Protein AF-A0A2V2GLS5-F1 (afdb_monomer_lite)

Foldseek 3Di:
DDPPDEAELLDAPDDPLAHPLVVRLVVVVVCVVVPDDHYHFDCCRSNRRSVVSCCCSQQNDPQQQPLVVLLVLVVCCVVPVDPPSQVCQCPPRPVPGPQLVVDPVPCSNQVSDPVNDPSNVVSVVSCVPHVDDD

Structure (mmCIF, N/CA/C/O backbone):
data_AF-A0A2V2GLS5-F1
#
_entry.id   AF-A0A2V2GLS5-F1
#
loop_
_atom_site.group_PDB
_atom_site.id
_atom_site.type_symbol
_atom_site.label_atom_id
_atom_site.label_alt_id
_atom_site.label_comp_id
_atom_site.label_asym_id
_atom_site.label_entity_id
_atom_site.label_seq_id
_atom_site.pdbx_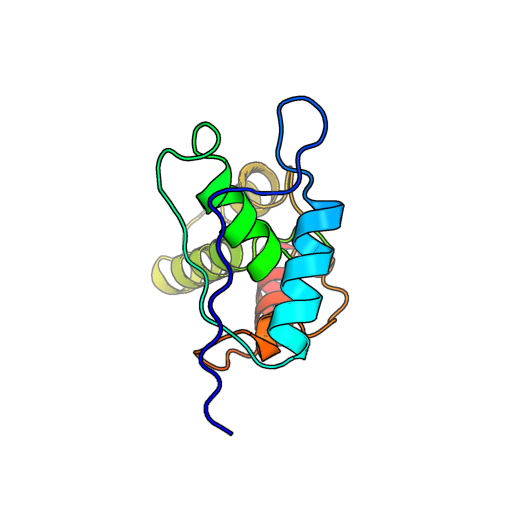PDB_ins_code
_atom_site.Cartn_x
_atom_site.Cartn_y
_atom_site.Cartn_z
_atom_site.occupancy
_atom_site.B_iso_or_equiv
_atom_site.auth_seq_id
_atom_site.auth_comp_id
_atom_site.auth_asym_id
_atom_site.auth_atom_id
_atom_site.pdbx_PDB_model_num
ATOM 1 N N . MET A 1 1 ? 17.177 -18.175 -17.291 1.00 54.88 1 MET A N 1
ATOM 2 C CA . MET A 1 1 ? 16.932 -17.026 -18.190 1.00 54.88 1 MET A CA 1
ATOM 3 C C . MET A 1 1 ? 17.249 -15.749 -17.421 1.00 54.88 1 MET A C 1
ATOM 5 O O . MET A 1 1 ? 16.767 -15.625 -16.301 1.00 54.88 1 MET A O 1
ATOM 9 N N . LYS A 1 2 ? 18.102 -14.854 -17.939 1.00 58.75 2 LYS A N 1
ATOM 10 C CA . LYS A 1 2 ? 18.341 -13.545 -17.302 1.00 58.75 2 LYS A CA 1
ATOM 11 C C . LYS A 1 2 ? 17.080 -12.685 -17.476 1.00 58.75 2 LYS A C 1
ATOM 13 O O . LYS A 1 2 ? 16.585 -12.576 -18.594 1.00 58.75 2 LYS A O 1
ATOM 18 N N . ARG A 1 3 ? 16.539 -12.132 -16.386 1.00 67.69 3 ARG A N 1
ATOM 19 C CA . ARG A 1 3 ? 15.364 -11.246 -16.412 1.00 67.69 3 ARG A CA 1
ATOM 20 C C . ARG A 1 3 ? 15.860 -9.808 -16.571 1.00 67.69 3 ARG A C 1
ATOM 22 O O . ARG A 1 3 ? 16.192 -9.169 -15.585 1.00 67.69 3 ARG A O 1
ATOM 29 N N . ASN A 1 4 ? 15.968 -9.343 -17.814 1.00 74.62 4 ASN A N 1
ATOM 30 C CA . ASN A 1 4 ? 16.553 -8.035 -18.148 1.00 74.62 4 ASN A CA 1
ATOM 31 C C . ASN A 1 4 ? 15.497 -7.010 -18.596 1.00 74.62 4 ASN A C 1
ATOM 33 O O . ASN A 1 4 ? 15.790 -6.157 -19.429 1.00 74.62 4 ASN A O 1
ATOM 37 N N . PHE A 1 5 ? 14.260 -7.120 -18.109 1.00 83.94 5 PHE A N 1
ATOM 38 C CA . PHE A 1 5 ? 13.209 -6.163 -18.446 1.00 83.94 5 PHE A CA 1
ATOM 39 C C . PHE A 1 5 ? 13.043 -5.160 -17.307 1.00 83.94 5 PHE A C 1
ATOM 41 O O . PHE A 1 5 ? 13.071 -5.551 -16.143 1.00 83.94 5 PHE A O 1
ATOM 48 N N . GLY A 1 6 ? 12.917 -3.886 -17.669 1.00 87.75 6 GLY A N 1
ATOM 49 C CA . GLY A 1 6 ? 12.568 -2.791 -16.775 1.00 87.75 6 GLY A CA 1
ATOM 50 C C . GLY A 1 6 ? 11.205 -2.234 -17.158 1.00 87.75 6 GLY A C 1
ATOM 51 O O . GLY A 1 6 ? 10.870 -2.183 -18.341 1.00 87.75 6 GLY A O 1
ATOM 52 N N . PHE A 1 7 ? 10.424 -1.811 -16.172 1.00 90.00 7 PHE A N 1
ATOM 53 C CA . PHE A 1 7 ? 9.132 -1.182 -16.395 1.00 90.00 7 PHE A CA 1
ATOM 54 C C . PHE A 1 7 ? 9.306 0.338 -16.403 1.00 90.00 7 PHE A C 1
ATOM 56 O O . PHE A 1 7 ? 9.579 0.936 -15.366 1.00 90.00 7 PHE A O 1
ATOM 63 N N . GLY A 1 8 ? 9.164 0.965 -17.571 1.00 90.25 8 GLY A N 1
ATOM 64 C CA . GLY A 1 8 ? 9.288 2.417 -17.716 1.00 90.25 8 GLY A CA 1
ATOM 65 C C . GLY A 1 8 ? 8.026 3.159 -17.275 1.00 90.25 8 GLY A C 1
ATOM 66 O O . GLY A 1 8 ? 6.974 3.012 -17.893 1.00 90.25 8 GLY A O 1
ATOM 67 N N . CYS A 1 9 ? 8.141 4.015 -16.261 1.00 88.50 9 CYS A N 1
ATOM 68 C CA . CYS A 1 9 ? 7.039 4.789 -15.676 1.00 88.50 9 CYS A CA 1
ATOM 69 C C . CYS A 1 9 ? 6.995 6.247 -16.167 1.00 88.50 9 CYS A C 1
ATOM 71 O O . CYS A 1 9 ? 6.318 7.092 -15.583 1.00 88.50 9 CYS A O 1
ATOM 73 N N . MET A 1 10 ? 7.686 6.548 -17.271 1.00 83.50 10 MET A N 1
ATOM 74 C CA . MET A 1 10 ? 7.647 7.852 -17.942 1.00 83.50 10 MET A CA 1
ATOM 75 C C . MET A 1 10 ? 6.464 8.012 -18.909 1.00 83.50 10 MET A C 1
ATOM 77 O O . MET A 1 10 ? 6.382 9.019 -19.582 1.00 83.50 10 MET A O 1
ATOM 81 N N . ARG A 1 11 ? 5.573 7.034 -19.092 1.00 85.00 11 ARG A N 1
ATOM 82 C CA . ARG A 1 11 ? 4.355 7.179 -19.921 1.00 85.00 11 ARG A CA 1
ATOM 83 C C . ARG A 1 11 ? 3.262 6.288 -19.350 1.00 85.00 11 ARG A C 1
ATOM 85 O O . ARG A 1 11 ? 2.980 5.223 -19.891 1.00 85.00 11 ARG A O 1
ATOM 92 N N . LEU A 1 12 ? 2.731 6.691 -18.201 1.00 89.25 12 LEU A N 1
ATOM 93 C CA . LEU A 1 12 ? 1.663 5.949 -17.540 1.00 89.25 12 LEU A CA 1
ATOM 94 C C . LEU A 1 12 ? 0.358 6.040 -18.347 1.00 89.25 12 LEU A C 1
ATOM 96 O O . LEU A 1 12 ? 0.157 7.031 -19.053 1.00 89.25 12 LEU A O 1
ATOM 100 N N . PRO A 1 13 ? -0.529 5.035 -18.245 1.00 91.44 13 PRO A N 1
ATOM 101 C CA . PRO A 1 13 ? -1.922 5.172 -18.656 1.00 91.44 13 PRO A CA 1
ATOM 102 C C . PRO A 1 13 ? -2.539 6.438 -18.049 1.00 91.44 13 PRO A C 1
ATOM 104 O O . PRO A 1 13 ? -2.292 6.741 -16.883 1.00 91.44 13 PRO A O 1
ATOM 107 N N . ILE A 1 14 ? -3.318 7.181 -18.835 1.00 91.12 14 ILE A N 1
ATOM 108 C CA . ILE A 1 14 ? -3.918 8.459 -18.429 1.00 91.12 14 ILE A CA 1
ATOM 109 C C . ILE A 1 14 ? -5.437 8.361 -18.539 1.00 91.12 14 ILE A C 1
ATOM 111 O O . ILE A 1 14 ? -5.958 7.918 -19.566 1.00 91.12 14 ILE A O 1
ATOM 115 N N . LYS A 1 15 ? -6.144 8.869 -17.530 1.00 92.25 15 LYS A N 1
ATOM 116 C CA . LYS A 1 15 ? -7.590 9.086 -17.538 1.00 92.25 15 LYS A CA 1
ATOM 117 C C . LYS A 1 15 ? -7.865 10.573 -17.324 1.00 92.25 15 LYS A C 1
ATOM 119 O O . LYS A 1 15 ? -7.841 11.084 -16.209 1.00 92.25 15 LYS A O 1
ATOM 124 N N . GLY A 1 16 ? -8.107 11.294 -18.419 1.00 88.44 16 GLY A N 1
ATOM 125 C CA . GLY A 1 16 ? -8.233 12.753 -18.385 1.00 88.44 16 GLY A CA 1
ATOM 126 C C . GLY A 1 16 ? -6.875 13.430 -18.186 1.00 88.44 16 GLY A C 1
ATOM 127 O O . GLY A 1 16 ? -6.053 13.399 -19.096 1.00 88.44 16 GLY A O 1
ATOM 128 N N . ALA A 1 17 ? -6.661 14.047 -17.021 1.00 85.19 17 ALA A N 1
ATOM 129 C CA . ALA A 1 17 ? -5.411 14.729 -16.659 1.00 85.19 17 ALA A CA 1
ATOM 130 C C . ALA A 1 17 ? -4.566 13.958 -15.624 1.00 85.19 17 ALA A C 1
ATOM 132 O O . ALA A 1 17 ? -3.477 14.398 -15.259 1.00 85.19 17 ALA A O 1
ATOM 133 N N . GLU A 1 18 ? -5.057 12.815 -15.146 1.00 88.56 18 GLU A N 1
ATOM 134 C CA . GLU A 1 18 ? -4.428 12.041 -14.075 1.00 88.56 18 GLU A CA 1
ATOM 135 C C . GLU A 1 18 ? -4.028 10.646 -14.558 1.00 88.56 18 GLU A C 1
ATOM 137 O O . GLU A 1 18 ? -4.588 10.120 -15.526 1.00 88.56 18 GLU A O 1
ATOM 142 N N . ALA A 1 19 ? -3.055 10.037 -13.882 1.00 89.31 19 ALA A N 1
ATOM 143 C CA . ALA A 1 19 ? -2.703 8.641 -14.101 1.00 89.31 19 ALA A CA 1
ATOM 144 C C . ALA A 1 19 ? -3.923 7.732 -13.861 1.00 89.31 19 ALA A C 1
ATOM 146 O O . ALA A 1 19 ? -4.629 7.860 -12.862 1.00 89.31 19 ALA A O 1
ATOM 147 N N . ASP A 1 20 ? -4.161 6.786 -14.766 1.00 92.25 20 ASP A N 1
ATOM 148 C CA . ASP A 1 20 ? -5.170 5.747 -14.575 1.00 92.25 20 ASP A CA 1
ATOM 149 C C . ASP A 1 20 ? -4.606 4.663 -13.645 1.00 92.25 20 ASP A C 1
ATOM 151 O O . ASP A 1 20 ? -3.883 3.760 -14.074 1.00 92.25 20 ASP A O 1
ATOM 155 N N . TYR A 1 21 ? -4.902 4.790 -12.349 1.00 88.69 21 TYR A N 1
ATOM 156 C CA . TYR A 1 21 ? -4.420 3.875 -11.311 1.00 88.69 21 TYR A CA 1
ATOM 157 C C . TYR A 1 21 ? -4.944 2.449 -11.478 1.00 88.69 21 TYR A C 1
ATOM 159 O O . TYR A 1 21 ? -4.226 1.511 -11.132 1.00 88.69 21 TYR A O 1
ATOM 167 N N . ASP A 1 22 ? -6.154 2.264 -12.009 1.00 88.31 22 ASP A N 1
ATOM 168 C CA . ASP A 1 22 ? -6.742 0.932 -12.170 1.00 88.31 22 ASP A CA 1
ATOM 169 C C . ASP A 1 22 ? -5.966 0.150 -13.235 1.00 88.31 22 ASP A C 1
ATOM 171 O O . ASP A 1 22 ? -5.498 -0.970 -12.997 1.00 88.31 22 ASP A O 1
ATOM 175 N N . G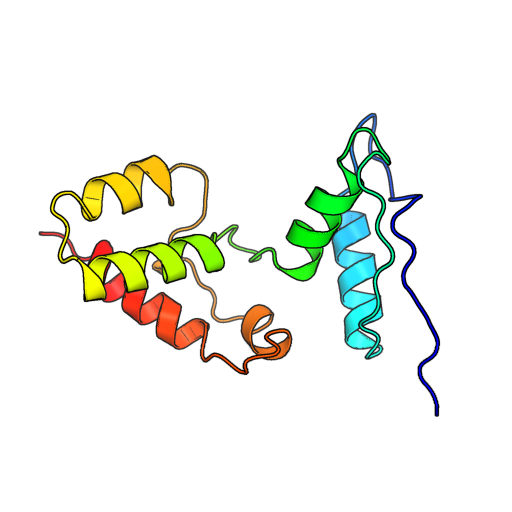LU A 1 23 ? -5.761 0.774 -14.398 1.00 91.81 23 GLU A N 1
ATOM 176 C CA . GLU A 1 23 ? -4.993 0.167 -15.481 1.00 91.81 23 GLU A CA 1
ATOM 177 C C . GLU A 1 23 ? -3.518 0.019 -15.100 1.00 91.81 23 GLU A C 1
ATOM 179 O O . GLU A 1 23 ? -2.918 -1.035 -15.326 1.00 91.81 23 GLU A O 1
ATOM 184 N N . PHE A 1 24 ? -2.927 1.034 -14.464 1.00 92.12 24 PHE A N 1
ATOM 185 C CA . PHE A 1 24 ? -1.529 0.960 -14.064 1.00 92.12 24 PHE A CA 1
ATOM 186 C C . PHE A 1 24 ? -1.285 -0.118 -12.996 1.00 92.12 24 PHE A C 1
ATOM 188 O O . PHE A 1 24 ? -0.329 -0.884 -13.123 1.00 92.12 24 PHE A O 1
ATOM 195 N N . THR A 1 25 ? -2.185 -0.279 -12.019 1.00 89.25 25 THR A N 1
ATOM 196 C CA . THR A 1 25 ? -2.124 -1.378 -11.035 1.00 89.25 25 THR A CA 1
ATOM 197 C C . THR A 1 25 ? -2.147 -2.735 -11.729 1.00 89.25 25 THR A C 1
ATOM 199 O O . THR A 1 25 ? -1.337 -3.605 -11.410 1.00 89.25 25 THR A O 1
ATOM 202 N N . ARG A 1 26 ? -3.023 -2.915 -12.725 1.00 89.62 26 ARG A N 1
ATOM 203 C CA . ARG A 1 26 ? -3.101 -4.158 -13.503 1.00 89.62 26 ARG A CA 1
ATOM 204 C C . ARG A 1 26 ? -1.787 -4.458 -14.228 1.00 89.62 26 ARG A C 1
ATOM 206 O O . ARG A 1 26 ? -1.329 -5.600 -14.213 1.00 89.62 26 ARG A O 1
ATOM 213 N N . MET A 1 27 ? -1.165 -3.447 -14.833 1.00 92.25 27 MET A N 1
ATOM 214 C CA . MET A 1 27 ? 0.129 -3.595 -15.508 1.00 92.25 27 MET A CA 1
ATOM 215 C C . MET A 1 27 ? 1.259 -3.948 -14.530 1.00 92.25 27 MET A C 1
ATOM 217 O O . MET A 1 27 ? 2.077 -4.818 -14.836 1.00 92.25 27 MET A O 1
ATOM 221 N N . VAL A 1 28 ? 1.300 -3.293 -13.365 1.00 90.12 28 VAL A N 1
ATOM 222 C CA . VAL A 1 28 ? 2.282 -3.553 -12.299 1.00 90.12 28 VAL A CA 1
ATOM 223 C C . VAL A 1 28 ? 2.136 -4.977 -11.769 1.00 90.12 28 VAL A C 1
ATOM 225 O O . VAL A 1 28 ? 3.130 -5.702 -11.723 1.00 90.12 28 VAL A O 1
ATOM 228 N N . ASP A 1 29 ? 0.912 -5.404 -11.445 1.00 87.94 29 ASP A N 1
ATOM 229 C CA . ASP A 1 29 ? 0.626 -6.759 -10.963 1.00 87.94 29 ASP A CA 1
ATOM 230 C C . ASP A 1 29 ? 1.094 -7.809 -11.991 1.00 87.94 29 ASP A C 1
ATOM 232 O O . ASP A 1 29 ? 1.846 -8.716 -11.644 1.00 87.94 29 ASP A O 1
ATOM 236 N N . MET A 1 30 ? 0.760 -7.640 -13.278 1.00 89.19 30 MET A N 1
ATOM 237 C CA . MET A 1 30 ? 1.210 -8.552 -14.343 1.00 89.19 30 MET A CA 1
ATOM 238 C C . MET A 1 30 ? 2.740 -8.615 -14.477 1.00 89.19 30 MET A C 1
ATOM 240 O O . MET A 1 30 ? 3.309 -9.688 -14.690 1.00 89.19 30 MET A O 1
ATOM 244 N N . TYR A 1 31 ? 3.417 -7.471 -14.375 1.00 90.44 31 TYR A N 1
ATOM 245 C CA . TYR A 1 31 ? 4.874 -7.388 -14.463 1.00 90.44 31 TYR A CA 1
ATOM 246 C C . TYR A 1 31 ? 5.561 -8.076 -13.273 1.00 90.44 31 TYR A C 1
ATOM 248 O O . TYR A 1 31 ? 6.519 -8.834 -13.459 1.00 90.44 31 TYR A O 1
ATOM 256 N N . MET A 1 32 ? 5.037 -7.873 -12.063 1.00 86.19 32 MET A N 1
ATOM 257 C CA . MET A 1 32 ? 5.538 -8.520 -10.851 1.00 86.19 32 MET A CA 1
ATOM 258 C C . MET A 1 32 ? 5.237 -10.023 -10.823 1.00 86.19 32 MET A C 1
ATOM 260 O O . MET A 1 32 ? 6.111 -10.801 -10.442 1.00 86.19 32 MET A O 1
ATOM 264 N N . ASP A 1 33 ? 4.063 -10.456 -11.292 1.00 85.75 33 ASP A N 1
ATOM 265 C CA . ASP A 1 33 ? 3.687 -11.875 -11.388 1.00 85.75 33 ASP A CA 1
ATOM 266 C C . ASP A 1 33 ? 4.548 -12.635 -12.411 1.00 85.75 33 ASP A C 1
ATOM 268 O O . ASP A 1 33 ? 4.895 -13.801 -12.205 1.00 85.75 33 ASP A O 1
ATOM 272 N N . ALA A 1 34 ? 4.996 -11.965 -13.477 1.00 88.50 34 ALA A N 1
ATOM 273 C CA . ALA A 1 34 ? 6.012 -12.495 -14.392 1.00 88.50 34 ALA A CA 1
ATOM 274 C C . ALA A 1 34 ? 7.428 -12.560 -13.760 1.00 88.50 34 ALA A C 1
ATOM 276 O O . ALA A 1 34 ? 8.382 -13.089 -14.348 1.00 88.50 34 ALA A O 1
ATOM 277 N N . GLY A 1 35 ? 7.573 -12.068 -12.529 1.00 85.88 35 GLY A N 1
ATOM 278 C CA . GLY A 1 35 ? 8.782 -12.122 -11.717 1.00 85.88 35 GLY A CA 1
ATOM 279 C C . GLY A 1 35 ? 9.817 -11.064 -12.079 1.00 85.88 35 GLY A C 1
ATOM 280 O O . GLY A 1 35 ? 11.014 -11.313 -11.911 1.00 85.88 35 GLY A O 1
ATOM 281 N N . PHE A 1 36 ? 9.380 -9.920 -12.602 1.00 88.25 36 PHE A N 1
ATOM 282 C CA . PHE A 1 36 ? 10.220 -8.743 -12.783 1.00 88.25 36 PHE A CA 1
ATOM 283 C C . PHE A 1 36 ? 10.012 -7.742 -11.636 1.00 88.25 36 PHE A C 1
ATOM 285 O O . PHE A 1 36 ? 8.971 -7.731 -10.987 1.00 88.25 36 PHE A O 1
ATOM 292 N N . ASN A 1 37 ? 11.019 -6.913 -11.355 1.00 85.69 37 ASN A N 1
ATOM 293 C CA . ASN A 1 37 ? 11.013 -6.036 -10.177 1.00 85.69 37 ASN A CA 1
ATOM 294 C C . ASN A 1 37 ? 11.779 -4.712 -10.356 1.00 85.69 37 ASN A C 1
ATOM 296 O O . ASN A 1 37 ? 12.017 -4.015 -9.374 1.00 85.69 37 ASN A O 1
ATOM 300 N N . TYR A 1 38 ? 12.181 -4.362 -11.580 1.00 88.50 38 TYR A N 1
ATOM 301 C CA . TYR A 1 38 ? 12.887 -3.109 -11.855 1.00 88.50 38 TYR A CA 1
ATOM 302 C C . TYR A 1 38 ? 11.928 -2.086 -12.469 1.00 88.50 38 TYR A C 1
ATOM 304 O O . TYR A 1 38 ? 11.393 -2.336 -13.548 1.00 88.50 38 TYR A O 1
ATOM 312 N N . PHE A 1 39 ? 11.701 -0.962 -11.794 1.00 88.94 39 PHE A N 1
ATOM 313 C CA . PHE A 1 39 ? 10.845 0.131 -12.261 1.00 88.94 39 PHE A CA 1
ATOM 314 C C . PHE A 1 39 ? 11.696 1.385 -12.466 1.00 88.94 39 PHE A C 1
ATOM 316 O O . PHE A 1 39 ? 12.499 1.731 -11.602 1.00 88.94 39 PHE A O 1
ATOM 323 N N . ASP A 1 40 ? 11.528 2.042 -13.609 1.00 89.12 40 ASP A N 1
ATOM 324 C CA . ASP A 1 40 ? 12.239 3.263 -13.989 1.00 89.12 40 ASP A CA 1
ATOM 325 C C . ASP A 1 40 ? 11.293 4.462 -13.852 1.00 89.12 40 ASP A C 1
ATOM 327 O O . ASP A 1 40 ? 10.315 4.578 -14.597 1.00 89.12 40 ASP A O 1
ATOM 331 N N . THR A 1 41 ? 11.545 5.321 -12.863 1.00 85.19 41 THR A N 1
ATOM 332 C CA . THR A 1 41 ? 10.703 6.476 -12.515 1.00 85.19 41 THR A CA 1
ATOM 333 C C . THR A 1 41 ? 11.419 7.796 -12.789 1.00 85.19 41 THR A C 1
ATOM 335 O O . THR A 1 41 ? 12.643 7.859 -12.874 1.00 85.19 41 THR A O 1
ATOM 338 N N . ALA A 1 42 ? 10.655 8.887 -12.902 1.00 81.25 42 ALA A N 1
ATOM 339 C CA . ALA A 1 42 ? 11.214 10.225 -13.075 1.00 81.25 42 ALA A CA 1
ATOM 340 C C . ALA A 1 42 ? 10.435 11.272 -12.260 1.00 81.25 42 ALA A C 1
ATOM 342 O O . ALA A 1 42 ? 9.245 11.489 -12.482 1.00 81.25 42 ALA A O 1
ATOM 343 N N . ARG A 1 43 ? 11.147 11.970 -11.363 1.00 74.44 43 ARG A N 1
ATOM 344 C CA . ARG A 1 43 ? 10.629 12.883 -10.319 1.00 74.44 43 ARG A CA 1
ATOM 345 C C . ARG A 1 43 ? 9.704 14.015 -10.781 1.00 74.44 43 ARG A C 1
ATOM 347 O O . ARG A 1 43 ? 8.921 14.532 -9.997 1.00 74.44 43 ARG A O 1
ATOM 354 N N . VAL A 1 44 ? 9.803 14.434 -12.039 1.00 81.38 44 VAL A N 1
ATOM 355 C CA . VAL A 1 44 ? 9.013 15.549 -12.605 1.00 81.38 44 VAL A CA 1
ATOM 356 C C . VAL A 1 44 ? 8.044 15.094 -13.689 1.00 81.38 44 VAL A C 1
ATOM 358 O O . VAL A 1 44 ? 7.318 15.906 -14.260 1.00 81.38 44 VAL A O 1
ATOM 361 N N . PHE A 1 45 ? 8.044 13.801 -14.011 1.00 78.94 45 PHE A N 1
ATOM 362 C CA . PHE A 1 45 ? 7.229 13.298 -15.097 1.00 78.94 45 PHE A CA 1
ATOM 363 C C . PHE A 1 45 ? 5.763 13.221 -14.674 1.00 78.94 45 PHE A C 1
ATOM 365 O O . PHE A 1 45 ? 5.454 12.8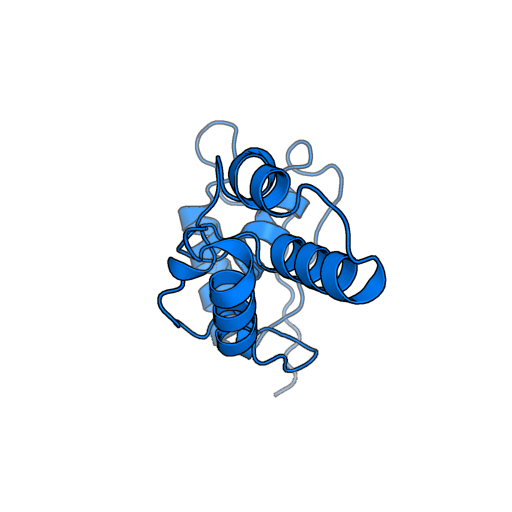49 -13.540 1.00 78.94 45 PHE A O 1
ATOM 372 N N . LEU A 1 46 ? 4.871 13.576 -15.602 1.00 79.00 46 LEU A N 1
ATOM 373 C CA . LEU A 1 46 ? 3.431 13.657 -15.368 1.00 79.00 46 LEU A CA 1
ATOM 374 C C . LEU A 1 46 ? 3.095 14.540 -14.155 1.00 79.00 46 LEU A C 1
ATOM 376 O O . LEU A 1 46 ? 2.360 14.132 -13.267 1.00 79.00 46 LEU A O 1
ATOM 380 N N . GLU A 1 47 ? 3.721 15.716 -14.072 1.00 80.75 47 GLU A N 1
ATOM 381 C CA . GLU A 1 47 ? 3.530 16.665 -12.961 1.00 80.75 47 GLU A CA 1
ATOM 382 C C . GLU A 1 47 ? 3.830 16.058 -11.573 1.00 80.75 47 GLU A C 1
ATOM 384 O O . GLU A 1 47 ? 3.247 16.442 -10.564 1.00 80.75 47 GLU A O 1
ATOM 389 N N . GLY A 1 48 ? 4.752 15.089 -11.516 1.00 81.44 48 GLY A N 1
ATOM 390 C CA . GLY A 1 48 ? 5.125 14.385 -10.285 1.00 81.44 48 GLY A CA 1
ATOM 391 C C . GLY A 1 48 ? 4.252 13.168 -9.963 1.00 81.44 48 GLY A C 1
ATOM 392 O O . GLY A 1 48 ? 4.550 12.442 -9.018 1.00 81.44 48 GLY A O 1
ATOM 393 N N . GLN A 1 49 ? 3.227 12.875 -10.767 1.00 82.25 49 GLN A N 1
ATOM 394 C CA . GLN A 1 49 ? 2.354 11.718 -10.546 1.00 82.25 49 GLN A CA 1
ATOM 395 C C . GLN A 1 49 ? 3.065 10.375 -10.777 1.00 82.25 49 GLN A C 1
ATOM 397 O O . GLN A 1 49 ? 2.621 9.362 -10.245 1.00 82.25 49 GLN A O 1
ATOM 402 N N . SER A 1 50 ? 4.168 10.342 -11.542 1.00 85.31 50 SER A N 1
ATOM 403 C CA . SER A 1 50 ? 4.895 9.098 -11.851 1.00 85.31 50 SER A CA 1
ATOM 404 C C . SER A 1 50 ? 5.367 8.358 -10.589 1.00 85.31 50 SER A C 1
ATOM 406 O O . SER A 1 50 ? 5.091 7.170 -10.431 1.00 85.31 50 SER A O 1
ATOM 408 N N . GLU A 1 51 ? 6.029 9.050 -9.656 1.00 86.38 51 GLU A N 1
ATOM 409 C CA . GLU A 1 51 ? 6.556 8.428 -8.430 1.00 86.38 51 GLU A CA 1
ATOM 410 C C . GLU A 1 51 ? 5.436 8.020 -7.464 1.00 86.38 51 GLU A C 1
ATOM 412 O O . GLU A 1 51 ? 5.489 6.936 -6.877 1.00 86.38 51 GLU A O 1
ATOM 417 N N . THR A 1 52 ? 4.401 8.854 -7.334 1.00 85.69 52 THR A N 1
ATOM 418 C CA . THR A 1 52 ? 3.230 8.563 -6.497 1.00 85.69 52 THR A CA 1
ATOM 419 C C . THR A 1 52 ? 2.487 7.332 -7.000 1.00 85.69 52 THR A C 1
ATOM 421 O O . THR A 1 52 ? 2.237 6.412 -6.226 1.00 85.69 52 THR A O 1
ATOM 424 N N . ALA A 1 53 ? 2.223 7.259 -8.307 1.00 87.06 53 ALA A N 1
ATOM 425 C CA . ALA A 1 53 ? 1.539 6.123 -8.904 1.00 87.06 53 ALA A CA 1
ATOM 426 C C . ALA A 1 53 ? 2.333 4.824 -8.716 1.00 87.06 53 ALA A C 1
ATOM 428 O O . ALA A 1 53 ? 1.751 3.784 -8.421 1.00 87.06 53 ALA A O 1
ATOM 429 N N . VAL A 1 54 ? 3.663 4.870 -8.854 1.00 88.12 54 VAL A N 1
ATOM 430 C CA . VAL A 1 54 ? 4.531 3.697 -8.664 1.00 88.12 54 VAL A CA 1
ATOM 431 C C . VAL A 1 54 ? 4.489 3.212 -7.221 1.00 88.12 54 VAL A C 1
ATOM 433 O O . VAL A 1 54 ? 4.263 2.024 -6.996 1.00 88.12 54 VAL A O 1
ATOM 436 N N . ARG A 1 55 ? 4.636 4.115 -6.244 1.00 85.75 55 ARG A N 1
ATOM 437 C CA . ARG A 1 55 ? 4.481 3.785 -4.819 1.00 85.75 55 ARG A CA 1
ATOM 438 C C . ARG A 1 55 ? 3.126 3.130 -4.561 1.00 85.75 55 ARG A C 1
ATOM 440 O O . ARG A 1 55 ? 3.061 2.064 -3.958 1.00 85.75 55 ARG A O 1
ATOM 447 N N . ASP A 1 56 ? 2.051 3.753 -5.022 1.00 83.69 56 ASP A N 1
ATOM 448 C CA . ASP A 1 56 ? 0.700 3.328 -4.676 1.00 83.69 56 ASP A CA 1
ATOM 449 C C . ASP A 1 56 ? 0.298 2.032 -5.401 1.00 83.69 56 ASP A C 1
ATOM 451 O O . ASP A 1 56 ? -0.377 1.190 -4.817 1.00 83.69 56 ASP A O 1
ATOM 455 N N . CYS A 1 57 ? 0.762 1.794 -6.629 1.00 83.62 57 CYS A N 1
ATOM 456 C CA . CYS A 1 57 ? 0.473 0.546 -7.345 1.00 83.62 57 CYS A CA 1
ATOM 457 C C . CYS A 1 57 ? 1.342 -0.619 -6.845 1.00 83.62 57 CYS A C 1
ATOM 459 O O . CYS A 1 57 ? 0.842 -1.734 -6.679 1.00 83.62 57 CYS A O 1
ATOM 461 N N . ILE A 1 58 ? 2.624 -0.373 -6.541 1.00 81.38 58 ILE A N 1
ATOM 462 C CA . ILE A 1 58 ? 3.517 -1.410 -6.006 1.00 81.38 58 ILE A CA 1
ATOM 463 C C . ILE A 1 58 ? 3.141 -1.742 -4.566 1.00 81.38 58 ILE A C 1
ATOM 465 O O . ILE A 1 58 ? 2.993 -2.923 -4.269 1.00 81.38 58 ILE A O 1
ATOM 469 N N . ASP A 1 59 ? 2.918 -0.746 -3.700 1.00 77.25 59 ASP A N 1
ATOM 470 C CA . ASP A 1 59 ? 2.768 -0.894 -2.242 1.00 77.25 59 ASP A CA 1
ATOM 471 C C . ASP A 1 59 ? 1.361 -0.580 -1.686 1.00 77.25 59 ASP A C 1
ATOM 473 O O . ASP A 1 59 ? 1.105 -0.778 -0.496 1.00 77.25 59 ASP A O 1
ATOM 477 N N . GLY A 1 60 ? 0.381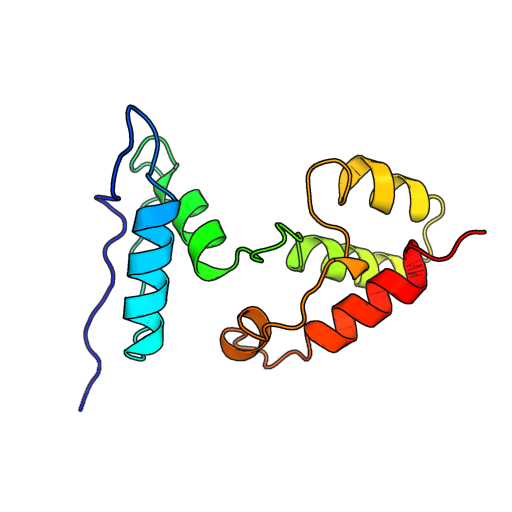 -0.209 -2.516 1.00 81.38 60 GLY A N 1
ATOM 478 C CA . GLY A 1 60 ? -0.986 0.107 -2.073 1.00 81.38 60 GLY A CA 1
ATOM 479 C C . GLY A 1 60 ? -1.808 -1.090 -1.589 1.00 81.38 60 GLY A C 1
ATOM 480 O O . GLY A 1 60 ? -2.054 -2.065 -2.297 1.00 81.38 60 GLY A O 1
ATOM 481 N N . CYS A 1 61 ? -2.259 -1.073 -0.342 1.00 87.50 61 CYS A N 1
ATOM 482 C CA . CYS A 1 61 ? -3.198 -2.085 0.138 1.00 87.50 61 CYS A CA 1
ATOM 483 C C . CYS A 1 61 ? -4.549 -1.953 -0.608 1.00 87.50 61 CYS A C 1
ATOM 485 O O . CYS A 1 61 ? -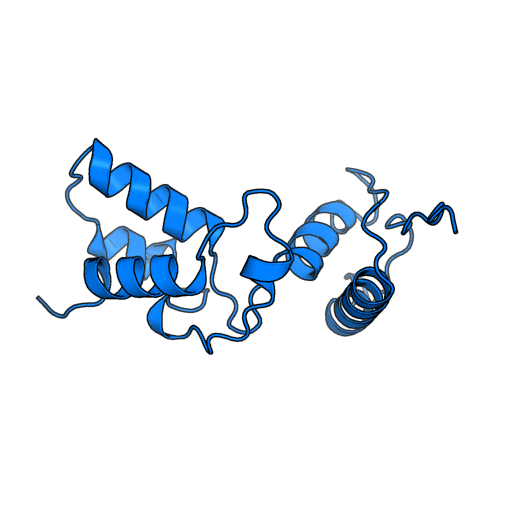5.043 -0.836 -0.715 1.00 87.50 61 CYS A O 1
ATOM 487 N N . PRO A 1 62 ? -5.219 -3.046 -1.036 1.00 85.94 62 PRO A N 1
ATOM 488 C CA . PRO A 1 62 ? -6.557 -2.971 -1.655 1.00 85.94 62 PRO A CA 1
ATOM 489 C C . PRO A 1 62 ? -7.642 -2.434 -0.706 1.00 85.94 62 PRO A C 1
ATOM 491 O O . PRO A 1 62 ? -8.761 -2.153 -1.115 1.00 85.94 62 PRO A O 1
ATOM 494 N N . LYS A 1 63 ? -7.327 -2.335 0.588 1.00 91.69 63 LYS A N 1
ATOM 495 C CA . LYS A 1 63 ? -8.158 -1.696 1.612 1.00 91.69 63 LYS A CA 1
ATOM 496 C C . LYS A 1 63 ? -7.697 -0.277 1.940 1.00 91.69 63 LYS A C 1
ATOM 498 O O . LYS A 1 63 ? -8.139 0.281 2.931 1.00 91.69 63 LYS A O 1
ATOM 503 N N . HIS A 1 64 ? -6.786 0.279 1.141 1.00 89.50 64 HIS A N 1
ATOM 504 C CA . HIS A 1 64 ? -6.183 1.597 1.331 1.00 89.50 64 HIS A CA 1
ATOM 505 C C . HIS A 1 64 ? -5.606 1.801 2.742 1.00 89.50 64 HIS A C 1
ATOM 507 O O . HIS A 1 64 ? -5.669 2.887 3.299 1.00 89.50 64 HIS A O 1
ATOM 513 N N . ILE A 1 65 ? -5.061 0.740 3.345 1.00 92.50 65 ILE A N 1
ATOM 514 C CA . ILE A 1 65 ? -4.372 0.793 4.641 1.00 92.50 65 ILE A CA 1
ATOM 515 C C . ILE A 1 65 ? -2.960 1.339 4.416 1.00 92.50 65 ILE A C 1
ATOM 517 O O . ILE A 1 65 ? -2.200 0.744 3.642 1.00 92.50 65 ILE A O 1
ATOM 521 N N . SER A 1 66 ? -2.579 2.408 5.123 1.00 91.50 66 SER A N 1
ATOM 522 C CA . SER A 1 66 ? -1.206 2.931 5.079 1.00 91.50 66 SER A CA 1
ATOM 523 C C . SER A 1 66 ? -0.271 2.117 5.979 1.00 91.50 66 SER A C 1
ATOM 525 O O . SER A 1 66 ? 0.073 2.506 7.092 1.00 91.50 66 SER A O 1
ATOM 527 N N . ILE A 1 67 ? 0.115 0.932 5.504 1.00 92.25 67 ILE A N 1
ATOM 528 C CA . ILE A 1 67 ? 0.936 -0.029 6.257 1.00 92.25 67 ILE A CA 1
ATOM 529 C C . ILE A 1 67 ? 2.255 0.589 6.773 1.00 92.25 67 ILE A C 1
ATOM 531 O O . ILE A 1 67 ? 2.535 0.419 7.961 1.00 92.25 67 ILE A O 1
ATOM 535 N N . PRO A 1 68 ? 3.053 1.317 5.957 1.00 90.50 68 PRO A N 1
ATOM 536 C CA . PRO A 1 68 ? 4.320 1.883 6.427 1.00 90.50 68 PRO A CA 1
ATOM 537 C C . PRO A 1 68 ? 4.137 2.901 7.557 1.00 90.50 68 PRO A C 1
ATOM 539 O O . PRO A 1 68 ? 4.891 2.883 8.532 1.00 90.50 68 PRO A O 1
ATOM 542 N N . ASP A 1 69 ? 3.113 3.751 7.453 1.00 91.69 69 ASP A N 1
ATOM 543 C CA . ASP A 1 69 ? 2.829 4.783 8.450 1.00 91.69 69 ASP A CA 1
ATOM 544 C C . ASP A 1 69 ? 2.335 4.156 9.756 1.00 91.69 69 ASP A C 1
ATOM 546 O O . ASP A 1 69 ? 2.814 4.511 10.831 1.00 91.69 69 ASP A O 1
ATOM 550 N N . LEU A 1 70 ? 1.447 3.158 9.675 1.00 93.38 70 LEU A N 1
ATOM 551 C CA . LEU A 1 70 ? 0.956 2.437 10.852 1.00 93.38 70 LEU A CA 1
ATOM 552 C C . LEU A 1 70 ? 2.074 1.695 11.591 1.00 93.38 70 LEU A C 1
ATOM 554 O O . LEU A 1 70 ? 2.079 1.659 12.820 1.00 93.38 70 LEU A O 1
ATOM 558 N N . PHE A 1 71 ? 3.033 1.116 10.868 1.00 93.19 71 PHE A N 1
ATOM 559 C CA . PHE A 1 71 ? 4.169 0.430 11.490 1.00 93.19 71 PHE A CA 1
ATOM 560 C C . PHE A 1 71 ? 5.172 1.417 12.082 1.00 93.19 71 PHE A C 1
ATOM 562 O O . PHE A 1 71 ? 5.662 1.195 13.186 1.00 93.19 71 PHE A O 1
ATOM 569 N N . SER A 1 72 ? 5.429 2.535 11.398 1.00 91.19 72 SER A N 1
ATOM 570 C CA . SER A 1 72 ? 6.249 3.620 11.947 1.00 91.19 72 SER A CA 1
ATOM 571 C C . SER A 1 72 ? 5.628 4.179 13.227 1.00 91.19 72 SER A C 1
ATOM 573 O O . SER A 1 72 ? 6.329 4.401 14.214 1.00 91.19 72 SER A O 1
ATOM 575 N N . PHE A 1 73 ? 4.303 4.334 13.240 1.00 91.38 73 PHE A N 1
ATOM 576 C CA . PHE A 1 73 ? 3.552 4.765 14.408 1.00 91.38 73 PHE A CA 1
ATOM 577 C C . PHE A 1 73 ? 3.622 3.748 15.554 1.00 91.38 73 PHE A C 1
ATOM 579 O O . PHE A 1 73 ? 3.937 4.139 16.676 1.00 91.38 73 PHE A O 1
ATOM 586 N N . LEU A 1 74 ? 3.415 2.454 15.282 1.00 91.12 74 LEU A N 1
ATOM 587 C CA . LEU A 1 74 ? 3.570 1.394 16.284 1.00 91.12 74 LEU A CA 1
ATOM 588 C C . LEU A 1 74 ? 4.970 1.419 16.913 1.00 91.12 74 LEU A C 1
ATOM 590 O O . LEU A 1 74 ? 5.082 1.478 18.134 1.00 91.12 74 LEU A O 1
ATOM 594 N N . ASN A 1 75 ? 6.023 1.466 16.093 1.00 90.81 75 ASN A N 1
ATOM 595 C CA . ASN A 1 75 ? 7.406 1.533 16.571 1.00 90.81 75 ASN A CA 1
ATOM 596 C C . ASN A 1 75 ? 7.644 2.769 17.454 1.00 90.81 75 ASN A C 1
ATOM 598 O O . ASN A 1 75 ? 8.270 2.675 18.508 1.00 90.81 75 ASN A O 1
ATOM 602 N N . ALA A 1 76 ? 7.122 3.933 17.054 1.00 88.25 76 ALA A N 1
ATOM 603 C CA . ALA A 1 76 ? 7.241 5.157 17.842 1.00 88.25 76 ALA A CA 1
ATOM 604 C C . ALA A 1 76 ? 6.530 5.045 19.202 1.00 88.25 76 ALA A C 1
ATOM 606 O O . ALA A 1 76 ? 7.052 5.534 20.204 1.00 88.25 76 ALA A O 1
ATOM 607 N N . MET A 1 77 ? 5.366 4.390 19.258 1.00 84.44 77 MET A N 1
ATOM 608 C CA . MET A 1 77 ? 4.637 4.160 20.511 1.00 84.44 77 MET A CA 1
ATOM 609 C C . MET A 1 77 ? 5.346 3.163 21.430 1.00 84.44 77 MET A C 1
ATOM 611 O O . MET A 1 77 ? 5.340 3.362 22.645 1.00 84.44 77 MET A O 1
ATOM 615 N N . GLU A 1 78 ? 5.995 2.141 20.871 1.00 85.00 78 GLU A N 1
ATOM 616 C CA . GLU A 1 78 ? 6.785 1.178 21.646 1.00 85.00 78 GLU A CA 1
ATOM 617 C C . GLU A 1 78 ? 8.047 1.802 22.254 1.00 85.00 78 GLU A C 1
ATOM 619 O O . GLU A 1 78 ? 8.427 1.435 23.361 1.00 85.00 78 GLU A O 1
ATOM 624 N N . ILE A 1 79 ? 8.681 2.756 21.565 1.00 84.50 79 ILE A N 1
ATOM 625 C CA . ILE A 1 79 ? 9.911 3.407 22.045 1.00 84.50 79 ILE A CA 1
ATOM 626 C C . ILE A 1 79 ? 9.606 4.555 23.013 1.00 84.50 79 ILE A C 1
ATOM 628 O O . ILE A 1 79 ? 10.271 4.699 24.038 1.00 84.50 79 ILE A O 1
ATOM 632 N N . HIS A 1 80 ? 8.646 5.416 22.668 1.00 79.38 80 HIS A N 1
ATOM 633 C CA . HIS A 1 80 ? 8.464 6.704 23.343 1.00 79.38 80 HIS A CA 1
ATOM 634 C C . HIS A 1 80 ? 7.246 6.765 24.273 1.00 79.38 80 HIS A C 1
ATOM 636 O O . HIS A 1 80 ? 7.083 7.780 24.945 1.00 79.38 80 HIS A O 1
ATOM 642 N N . HIS A 1 81 ? 6.399 5.725 24.319 1.00 69.88 81 HIS A N 1
ATOM 643 C CA . HIS A 1 81 ? 5.187 5.661 25.153 1.00 69.88 81 HIS A CA 1
ATOM 644 C C . HIS A 1 81 ? 4.380 6.976 25.156 1.00 69.88 81 HIS A C 1
ATOM 646 O O . HIS A 1 81 ? 4.090 7.559 26.200 1.00 69.88 81 HIS A O 1
ATOM 652 N N . SER A 1 82 ? 4.049 7.477 23.962 1.00 67.38 82 SER A N 1
ATOM 653 C CA . SER A 1 82 ? 3.377 8.770 23.806 1.00 67.38 82 SER A CA 1
ATOM 654 C C . SER A 1 82 ? 1.921 8.724 24.265 1.00 67.38 82 SER A C 1
ATOM 656 O O . SER A 1 82 ? 1.166 7.805 23.944 1.00 67.38 82 SER A O 1
ATOM 658 N N . HIS A 1 83 ? 1.480 9.804 24.905 1.00 67.50 83 HIS A N 1
ATOM 659 C CA . HIS A 1 83 ? 0.062 10.070 25.120 1.00 67.50 83 HIS A CA 1
ATOM 660 C C . HIS A 1 83 ? -0.600 10.520 23.795 1.00 67.50 83 HIS A C 1
ATOM 662 O O . HIS A 1 83 ? 0.076 11.048 22.910 1.00 67.50 83 HIS A O 1
ATOM 668 N N . ASN A 1 84 ? -1.914 10.306 23.650 1.00 79.81 84 ASN A N 1
ATOM 669 C CA . ASN A 1 84 ? -2.750 10.600 22.462 1.00 79.81 84 ASN A CA 1
ATOM 670 C C . ASN A 1 84 ? -2.665 9.621 21.277 1.00 79.81 84 ASN A C 1
ATOM 672 O O . ASN A 1 84 ? -3.094 9.967 20.174 1.00 79.81 84 ASN A O 1
ATOM 676 N N . SER A 1 85 ? -2.189 8.390 21.485 1.00 83.31 85 SER A N 1
ATOM 677 C CA . SER A 1 85 ? -2.079 7.380 20.420 1.00 83.31 85 SER A CA 1
ATOM 678 C C . SER A 1 85 ? -3.392 7.157 19.650 1.00 83.31 85 SER A C 1
ATOM 680 O O . SER A 1 85 ? -3.395 7.095 18.421 1.00 83.31 85 SER A O 1
ATOM 682 N N . LYS A 1 86 ? -4.523 7.149 20.363 1.00 87.12 86 LYS A N 1
ATOM 683 C CA . LYS A 1 86 ? -5.864 7.014 19.782 1.00 87.12 86 LYS A CA 1
ATOM 684 C C . LYS A 1 86 ? -6.221 8.141 18.806 1.00 87.12 86 LYS A C 1
ATOM 686 O O . LYS A 1 86 ? -6.701 7.862 17.716 1.00 87.12 86 LYS A O 1
ATOM 691 N N . TYR A 1 87 ? -5.946 9.401 19.161 1.00 89.50 87 TYR A N 1
ATOM 692 C CA . TYR A 1 87 ? -6.234 10.548 18.290 1.00 89.50 87 TYR A CA 1
ATOM 693 C C . TYR A 1 87 ? -5.453 10.461 16.979 1.00 89.50 87 TYR A C 1
ATOM 695 O O . TYR A 1 87 ? -6.031 10.604 15.909 1.00 89.50 87 TYR A O 1
ATOM 703 N N . TYR A 1 88 ? -4.147 10.189 17.048 1.00 89.94 88 TYR A N 1
ATOM 704 C CA . TYR A 1 88 ? -3.331 10.063 15.840 1.00 89.94 88 TYR A CA 1
ATOM 705 C C . TYR A 1 88 ? -3.780 8.881 14.978 1.00 89.94 88 TYR A C 1
ATOM 707 O O . TYR A 1 88 ? -3.889 9.015 13.760 1.00 89.94 88 TYR A O 1
ATOM 715 N N . TYR A 1 89 ? -4.098 7.744 15.598 1.00 92.31 89 TYR A N 1
ATOM 716 C CA . TYR A 1 89 ? -4.629 6.595 14.877 1.00 92.31 89 TYR A CA 1
ATOM 717 C C . TYR A 1 89 ? -5.932 6.929 14.134 1.00 92.31 89 TYR A C 1
ATOM 719 O O . TYR A 1 89 ? -6.016 6.728 12.920 1.00 92.31 89 TYR A O 1
ATOM 727 N N . ASP A 1 90 ? -6.922 7.482 14.838 1.00 92.00 90 ASP A N 1
ATOM 728 C CA . ASP A 1 90 ? -8.259 7.737 14.295 1.00 92.00 90 ASP A CA 1
ATOM 729 C C . ASP A 1 90 ? -8.280 8.940 13.327 1.00 92.00 90 ASP A C 1
ATOM 731 O O . ASP A 1 90 ? -8.803 8.834 12.219 1.00 92.00 90 ASP A O 1
ATOM 735 N N . GLU A 1 91 ? -7.673 10.074 13.687 1.00 91.88 91 GLU A N 1
ATOM 736 C CA . GLU A 1 91 ? -7.806 11.335 12.938 1.00 91.88 91 GLU A CA 1
ATOM 737 C C . GLU A 1 91 ? -6.718 11.563 11.885 1.00 91.88 91 GLU A C 1
ATOM 739 O O . GLU A 1 91 ? -6.979 12.224 10.876 1.00 91.88 91 GLU A O 1
ATOM 744 N N . VAL A 1 92 ? -5.508 11.034 12.096 1.00 91.19 92 VAL A N 1
ATOM 745 C CA . VAL A 1 92 ? -4.374 11.252 11.182 1.00 91.19 92 VAL A CA 1
ATOM 746 C C . VAL A 1 92 ? -4.212 10.074 10.232 1.00 91.19 92 VAL A C 1
ATOM 748 O O . VAL A 1 92 ? -4.199 10.268 9.018 1.00 91.19 92 VAL A O 1
ATOM 751 N N . TYR A 1 93 ? -4.127 8.851 10.760 1.00 91.31 93 TYR A N 1
ATOM 752 C CA . TYR A 1 93 ? -3.768 7.695 9.939 1.00 91.31 93 TYR A CA 1
ATOM 753 C C . TYR A 1 93 ? -4.955 6.993 9.290 1.00 91.31 93 TYR A C 1
ATOM 755 O O . TYR A 1 93 ? -4.807 6.542 8.157 1.00 91.31 93 TYR A O 1
ATOM 763 N N . THR A 1 94 ? -6.110 6.903 9.960 1.00 93.44 94 THR A N 1
ATOM 764 C CA . THR A 1 94 ? -7.254 6.091 9.490 1.00 93.44 94 THR A CA 1
ATOM 765 C C . THR A 1 94 ? -8.494 6.891 9.087 1.00 93.44 94 THR A C 1
ATOM 767 O O . THR A 1 94 ? -9.434 6.330 8.539 1.00 93.44 94 THR A O 1
ATOM 770 N N . LYS A 1 95 ? -8.504 8.220 9.244 1.00 92.19 95 LYS A N 1
ATOM 771 C CA . LYS A 1 95 ? -9.653 9.054 8.846 1.00 92.19 95 LYS A CA 1
ATOM 772 C C . LYS A 1 95 ? -9.993 8.976 7.355 1.00 92.19 95 LYS A C 1
ATOM 774 O O . LYS A 1 95 ? -11.159 9.053 6.977 1.00 92.19 95 LYS A O 1
ATOM 779 N N . ARG A 1 96 ? -8.967 8.894 6.504 1.00 89.56 96 ARG A N 1
ATOM 780 C CA . ARG A 1 96 ? -9.085 8.835 5.032 1.00 89.56 96 ARG A CA 1
ATOM 781 C C . ARG A 1 96 ? -8.565 7.525 4.431 1.00 89.56 96 ARG A C 1
ATOM 783 O O . ARG A 1 96 ? -8.590 7.374 3.217 1.00 89.56 96 ARG A O 1
ATOM 790 N N . ASN A 1 97 ? -8.106 6.604 5.273 1.00 91.50 97 ASN A N 1
ATOM 791 C CA . ASN A 1 97 ? -7.471 5.344 4.892 1.00 91.50 97 ASN A CA 1
ATOM 792 C C . ASN A 1 97 ? -8.175 4.179 5.598 1.00 91.50 97 ASN A C 1
ATOM 794 O O . ASN A 1 97 ? -8.899 4.385 6.567 1.00 91.50 97 ASN A O 1
ATOM 798 N N . GLY A 1 98 ? -7.924 2.947 5.160 1.00 92.69 98 GLY A N 1
ATOM 799 C CA . GLY A 1 98 ? -8.401 1.763 5.874 1.00 92.69 98 GLY A CA 1
ATOM 800 C C . GLY A 1 98 ? -7.751 1.613 7.251 1.00 92.69 98 GLY A C 1
ATOM 801 O O . GLY A 1 98 ? -6.568 1.922 7.435 1.00 92.69 98 GLY A O 1
ATOM 802 N N . LYS A 1 99 ? -8.516 1.087 8.206 1.00 95.88 99 LYS A N 1
ATOM 803 C CA . LYS A 1 99 ? -8.024 0.682 9.523 1.00 95.88 99 LYS A CA 1
ATOM 804 C C . LYS A 1 99 ? -7.173 -0.578 9.417 1.00 95.88 99 LYS A C 1
ATOM 806 O O . LYS A 1 99 ? -7.307 -1.367 8.481 1.00 95.88 99 LYS A O 1
ATOM 811 N N . ALA A 1 100 ? -6.310 -0.812 10.400 1.00 95.69 100 ALA A N 1
ATOM 812 C CA . ALA A 1 100 ? -5.525 -2.039 10.462 1.00 95.69 100 ALA A CA 1
ATOM 813 C C . ALA A 1 100 ? -6.420 -3.293 10.492 1.00 95.69 100 ALA A C 1
ATOM 815 O O . ALA A 1 100 ? -6.101 -4.291 9.835 1.00 95.69 100 ALA A O 1
ATOM 816 N N . SER A 1 101 ? -7.567 -3.227 11.178 1.00 96.12 101 SER A N 1
ATOM 817 C CA . SER A 1 101 ? -8.568 -4.303 11.202 1.00 96.12 101 SER A CA 1
ATOM 818 C C . SER A 1 101 ? -9.264 -4.572 9.867 1.00 96.12 101 SER A C 1
ATOM 820 O O . SER A 1 101 ? -9.748 -5.686 9.666 1.00 96.12 101 SER A O 1
ATOM 822 N N . ASP A 1 102 ? -9.243 -3.636 8.912 1.00 96.19 102 ASP A N 1
ATOM 823 C CA . ASP A 1 102 ? -9.830 -3.841 7.581 1.00 96.19 102 ASP A CA 1
ATOM 824 C C . ASP A 1 102 ? -9.015 -4.824 6.722 1.00 96.19 102 ASP A C 1
ATOM 826 O O . ASP A 1 102 ? -9.436 -5.211 5.626 1.00 96.19 102 ASP A O 1
ATOM 830 N N . CYS A 1 103 ? -7.833 -5.244 7.189 1.00 95.19 103 CYS A N 1
ATOM 831 C CA . CYS A 1 103 ? -6.944 -6.143 6.467 1.00 95.19 103 CYS A CA 1
ATOM 832 C C . CYS A 1 103 ? -7.617 -7.487 6.133 1.00 95.19 103 CYS A C 1
ATOM 834 O O . CYS A 1 103 ? -7.806 -8.356 6.982 1.00 95.19 103 CYS A O 1
ATOM 836 N N . ILE A 1 104 ? -7.845 -7.725 4.839 1.00 94.81 104 ILE A N 1
ATOM 837 C CA . ILE A 1 104 ? -8.387 -8.990 4.301 1.00 94.81 104 ILE A CA 1
ATOM 838 C C . ILE A 1 104 ? -7.345 -10.107 4.173 1.00 94.81 104 ILE A C 1
ATOM 840 O O . ILE A 1 104 ? -7.591 -11.122 3.527 1.00 94.81 104 ILE A O 1
ATOM 844 N N . LYS A 1 105 ? -6.145 -9.909 4.729 1.00 94.44 105 LYS A N 1
ATOM 845 C CA . LYS A 1 105 ? -5.061 -10.902 4.751 1.00 94.44 105 LYS A CA 1
ATOM 846 C C . LYS A 1 105 ? -4.656 -11.449 3.369 1.00 94.44 105 LYS A C 1
ATOM 848 O O . LYS A 1 105 ? -4.189 -12.581 3.272 1.00 94.44 105 LYS A O 1
ATOM 853 N N . CYS A 1 106 ? -4.734 -10.634 2.309 1.00 91.75 106 CYS A N 1
ATOM 854 C CA . CYS A 1 106 ? -4.397 -11.047 0.934 1.00 91.75 106 CYS A CA 1
ATOM 855 C C . CYS A 1 106 ? -2.919 -11.464 0.734 1.00 91.75 106 CYS A C 1
ATOM 857 O O . CYS A 1 106 ? -2.565 -12.115 -0.253 1.00 91.75 106 CYS A O 1
ATOM 859 N N . GLY A 1 107 ? -2.028 -11.050 1.644 1.00 88.88 107 GLY A N 1
ATOM 860 C CA . GLY A 1 107 ? -0.603 -11.395 1.637 1.00 8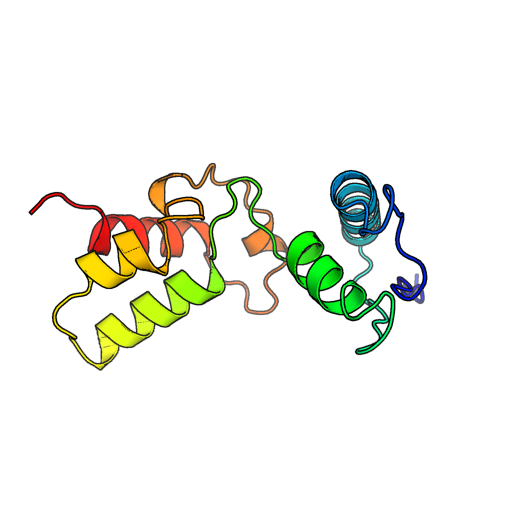8.88 107 GLY A CA 1
ATOM 861 C C . GLY A 1 107 ? 0.229 -10.724 0.536 1.00 88.88 107 GLY A C 1
ATOM 862 O O . GLY A 1 107 ? 1.426 -10.978 0.468 1.00 88.88 107 GLY A O 1
ATOM 863 N N . ARG A 1 108 ? -0.362 -9.864 -0.311 1.00 85.81 108 ARG A N 1
ATOM 864 C CA . ARG A 1 108 ? 0.340 -9.175 -1.417 1.00 85.81 108 ARG A CA 1
ATOM 865 C C . ARG A 1 108 ? 1.591 -8.443 -0.923 1.00 85.81 108 ARG A C 1
ATOM 867 O O . ARG A 1 108 ? 2.674 -8.651 -1.450 1.00 85.81 108 ARG A O 1
ATOM 874 N N . ARG A 1 109 ? 1.420 -7.666 0.147 1.00 87.44 109 ARG A N 1
ATOM 875 C CA . ARG A 1 109 ? 2.452 -6.814 0.751 1.00 87.44 109 ARG A CA 1
ATOM 876 C C . ARG A 1 109 ? 3.573 -7.626 1.405 1.00 87.44 109 ARG A C 1
ATOM 878 O O . ARG A 1 109 ? 4.723 -7.226 1.356 1.00 87.44 109 ARG A O 1
ATOM 885 N N . GLU A 1 110 ? 3.255 -8.780 1.994 1.00 89.00 110 GLU A N 1
ATOM 886 C CA . GLU A 1 110 ? 4.277 -9.663 2.579 1.00 89.00 110 GLU A CA 1
ATOM 887 C C . GLU A 1 110 ? 5.143 -10.318 1.509 1.00 89.00 110 GLU A C 1
ATOM 889 O O . GLU A 1 110 ? 6.355 -10.399 1.669 1.00 89.00 110 GLU A O 1
ATOM 894 N N . ARG A 1 111 ? 4.529 -10.765 0.405 1.00 83.44 111 ARG A N 1
ATOM 895 C CA . ARG A 1 111 ? 5.258 -11.389 -0.706 1.00 83.44 111 ARG A CA 1
ATOM 896 C C . ARG A 1 111 ? 6.212 -10.412 -1.388 1.00 83.44 111 ARG A C 1
ATOM 898 O O . ARG A 1 111 ? 7.276 -10.834 -1.825 1.00 83.44 111 ARG A O 1
ATOM 905 N N . SER A 1 112 ? 5.833 -9.136 -1.481 1.00 80.25 112 SER A N 1
ATOM 906 C CA . SER A 1 112 ? 6.669 -8.089 -2.076 1.00 80.25 112 SER A CA 1
ATOM 907 C C . SER A 1 112 ? 7.701 -7.502 -1.108 1.00 80.25 112 SER A C 1
ATOM 909 O O . SER A 1 112 ? 8.599 -6.794 -1.552 1.00 80.25 112 SER A O 1
ATOM 911 N N . CYS A 1 113 ? 7.599 -7.773 0.198 1.00 81.88 113 CYS A N 1
ATOM 912 C CA . CYS A 1 113 ? 8.455 -7.153 1.202 1.00 81.88 113 CYS A CA 1
ATOM 913 C C . CYS A 1 113 ? 9.894 -7.702 1.124 1.00 81.88 113 CYS A C 1
ATOM 915 O O . CYS A 1 113 ? 10.109 -8.875 1.438 1.00 81.88 113 CYS A O 1
ATOM 917 N N . PRO A 1 114 ? 10.905 -6.871 0.804 1.00 81.69 114 PRO A N 1
ATOM 918 C CA . PRO A 1 114 ? 12.297 -7.322 0.713 1.00 81.69 114 PRO A CA 1
ATOM 919 C C . PRO A 1 114 ? 12.881 -7.740 2.069 1.00 81.69 114 PRO A C 1
ATOM 921 O O . PRO A 1 114 ? 13.854 -8.484 2.123 1.00 81.69 114 PRO A O 1
ATOM 924 N N . GLN A 1 115 ? 12.289 -7.268 3.168 1.00 82.56 115 GLN A N 1
ATOM 925 C CA . GLN A 1 115 ? 12.681 -7.613 4.536 1.00 82.56 115 GLN A CA 1
ATOM 926 C C . GLN A 1 115 ? 11.924 -8.831 5.088 1.00 82.56 115 GLN A C 1
ATOM 928 O O . GLN A 1 115 ? 12.112 -9.178 6.249 1.00 82.56 115 GLN A O 1
ATOM 933 N N . HIS A 1 116 ? 11.063 -9.469 4.284 1.00 85.94 116 HIS A N 1
ATOM 934 C CA . HIS A 1 116 ? 10.276 -10.642 4.679 1.00 85.94 116 HIS A CA 1
ATOM 935 C C . HIS A 1 116 ? 9.466 -10.452 5.977 1.00 85.94 116 HIS A C 1
ATOM 937 O O . HIS A 1 116 ? 9.326 -11.374 6.777 1.00 85.94 116 HIS A O 1
ATOM 943 N N . LEU A 1 117 ? 8.915 -9.253 6.190 1.00 90.00 117 LEU A N 1
ATOM 944 C CA . LEU A 1 117 ? 8.096 -8.959 7.367 1.00 90.00 117 LEU A CA 1
ATOM 945 C C . LEU A 1 117 ? 6.758 -9.714 7.331 1.00 90.00 117 LEU A C 1
ATOM 947 O O . LEU A 1 117 ? 6.095 -9.791 6.294 1.00 90.00 117 LEU A O 1
ATOM 951 N N . HIS A 1 118 ? 6.299 -10.170 8.499 1.00 94.12 118 HIS A N 1
ATOM 952 C CA . HIS A 1 118 ? 4.961 -10.740 8.707 1.00 94.12 118 HIS A CA 1
ATOM 953 C C . HIS A 1 118 ? 3.896 -9.633 8.826 1.00 94.12 118 HIS A C 1
ATOM 955 O O . HIS A 1 118 ? 3.289 -9.416 9.873 1.00 94.12 118 HIS A O 1
ATOM 961 N N . ILE A 1 119 ? 3.688 -8.876 7.745 1.00 94.38 119 ILE A N 1
ATOM 962 C CA . ILE A 1 119 ? 2.827 -7.679 7.701 1.00 94.38 119 ILE A CA 1
ATOM 963 C C . ILE A 1 119 ? 1.396 -7.946 8.198 1.00 94.38 119 ILE A C 1
ATOM 965 O O . ILE A 1 119 ? 0.811 -7.096 8.863 1.00 94.38 119 ILE A O 1
ATOM 969 N N . ARG A 1 120 ? 0.808 -9.107 7.904 1.00 95.44 120 ARG A N 1
ATOM 970 C CA . ARG A 1 120 ? -0.540 -9.483 8.356 1.00 95.44 120 ARG A CA 1
ATOM 971 C C . ARG A 1 120 ? -0.602 -9.579 9.876 1.00 95.44 120 ARG A C 1
ATOM 973 O O . ARG A 1 120 ? -1.559 -9.082 10.459 1.00 95.44 120 ARG A O 1
ATOM 980 N N . GLU A 1 121 ? 0.410 -10.172 10.500 1.00 95.94 121 GLU A N 1
ATOM 981 C CA . GLU A 1 121 ? 0.501 -10.296 11.959 1.00 95.94 121 GLU A CA 1
ATOM 982 C C . GLU A 1 121 ? 0.772 -8.937 12.607 1.00 95.94 121 GLU A C 1
ATOM 984 O O . GLU A 1 121 ? 0.120 -8.564 13.581 1.00 95.94 121 GLU A O 1
ATOM 989 N N . LEU A 1 122 ? 1.665 -8.143 12.013 1.00 95.75 122 LEU A N 1
ATOM 990 C CA . LEU A 1 122 ? 1.945 -6.783 12.468 1.00 95.75 122 LEU A CA 1
ATOM 991 C C . LEU A 1 122 ? 0.697 -5.890 12.397 1.00 95.75 122 LEU A C 1
ATOM 993 O O . LEU A 1 122 ? 0.420 -5.161 13.343 1.00 95.75 122 LEU A O 1
ATOM 997 N N . LEU A 1 123 ? -0.118 -5.987 11.341 1.00 96.38 123 LEU A N 1
ATOM 998 C CA . LEU A 1 123 ? -1.398 -5.272 11.261 1.00 96.38 123 LEU A CA 1
ATOM 999 C C . LEU A 1 123 ? -2.390 -5.725 12.338 1.00 96.38 123 LEU A C 1
ATOM 1001 O O . LEU A 1 123 ? -3.100 -4.896 12.901 1.00 96.38 123 LEU A O 1
ATOM 1005 N N . GLN A 1 124 ? -2.419 -7.016 12.678 1.00 95.88 124 GLN A N 1
ATOM 1006 C CA . GLN A 1 124 ? -3.227 -7.491 13.805 1.00 95.88 124 GLN A CA 1
ATOM 1007 C C . GLN A 1 124 ? -2.741 -6.903 15.134 1.00 95.88 124 GLN A C 1
ATOM 1009 O O . GLN A 1 124 ? -3.571 -6.547 15.969 1.00 95.88 124 GLN A O 1
ATOM 1014 N N . LYS A 1 125 ? -1.424 -6.756 15.321 1.00 94.94 125 LYS A N 1
ATOM 1015 C CA . LYS A 1 125 ? -0.842 -6.095 16.496 1.00 94.94 125 LYS A CA 1
ATOM 1016 C C . LYS A 1 125 ? -1.239 -4.618 16.566 1.00 94.94 125 LYS A C 1
ATOM 1018 O O . LYS A 1 125 ? -1.694 -4.176 17.613 1.00 94.94 125 LYS A O 1
ATOM 1023 N N . VAL A 1 126 ? -1.157 -3.888 15.450 1.00 94.88 126 VAL A N 1
ATOM 1024 C CA . VAL A 1 126 ? -1.624 -2.491 15.349 1.00 94.88 126 VAL A CA 1
ATOM 1025 C C . VAL A 1 126 ? -3.100 -2.384 15.745 1.00 94.88 126 VAL A C 1
ATOM 1027 O O . VAL A 1 126 ? -3.449 -1.568 16.594 1.00 94.88 126 VAL A O 1
ATOM 1030 N N . ALA A 1 127 ? -3.966 -3.236 15.187 1.00 95.25 127 ALA A N 1
ATOM 1031 C CA . ALA A 1 127 ? -5.388 -3.234 15.525 1.00 95.25 127 ALA A CA 1
ATOM 1032 C C . ALA A 1 127 ? -5.623 -3.539 17.017 1.00 95.25 127 ALA A C 1
ATOM 1034 O O . ALA A 1 127 ? -6.415 -2.874 17.680 1.00 95.25 127 ALA A O 1
ATOM 1035 N N . ALA A 1 128 ? -4.909 -4.523 17.568 1.00 93.06 128 ALA A N 1
ATOM 1036 C CA . ALA A 1 128 ? -5.032 -4.903 18.971 1.00 93.06 128 ALA A CA 1
ATOM 1037 C C . ALA A 1 128 ? -4.576 -3.808 19.946 1.00 93.06 128 ALA A C 1
ATOM 1039 O O . ALA A 1 128 ? -5.083 -3.778 21.069 1.00 93.06 128 ALA A O 1
ATOM 1040 N N . GLU A 1 129 ? -3.638 -2.957 19.536 1.00 90.62 129 GLU A N 1
ATOM 1041 C CA . GLU A 1 129 ? -3.113 -1.859 20.347 1.00 90.62 129 GLU A CA 1
ATOM 1042 C C . GLU A 1 129 ? -4.008 -0.615 20.271 1.00 90.62 129 GLU A C 1
ATOM 1044 O O . GLU A 1 129 ? -4.351 -0.033 21.297 1.00 90.62 129 GLU A O 1
ATOM 1049 N N . PHE A 1 130 ? -4.430 -0.217 19.066 1.00 91.31 130 PHE A N 1
ATOM 1050 C CA . PHE A 1 130 ? -5.037 1.103 18.853 1.00 91.31 130 PHE A CA 1
ATOM 1051 C C . PHE A 1 130 ? -6.557 1.097 18.654 1.00 91.31 130 PHE A C 1
ATOM 1053 O O . PHE A 1 130 ? -7.195 2.138 18.822 1.00 91.31 130 PHE A O 1
ATOM 1060 N N . GLU A 1 131 ? -7.168 -0.045 18.322 1.00 91.56 131 GLU A N 1
ATOM 1061 C CA . GLU A 1 131 ? -8.607 -0.108 18.019 1.00 91.56 131 GLU A CA 1
ATOM 1062 C C . GLU A 1 131 ? -9.472 -0.645 19.156 1.00 91.56 131 GLU A C 1
ATOM 1064 O O . GLU A 1 131 ? -10.699 -0.527 19.097 1.00 91.56 131 GLU A O 1
ATOM 1069 N N . LYS A 1 132 ? -8.872 -1.219 20.205 1.00 79.31 132 LYS A N 1
ATOM 1070 C CA . LYS A 1 132 ? -9.646 -1.648 21.374 1.00 79.31 132 LYS A CA 1
ATOM 1071 C C . LYS A 1 132 ? -10.363 -0.439 21.978 1.00 79.31 132 LYS A C 1
ATOM 1073 O O . LYS A 1 132 ? -9.773 0.625 22.175 1.00 79.31 132 LYS A O 1
ATOM 1078 N N . GLN A 1 133 ? -11.658 -0.604 22.236 1.00 60.69 133 GLN A N 1
ATOM 1079 C CA . GLN A 1 133 ? -12.446 0.378 22.972 1.00 60.69 133 GLN A CA 1
ATOM 1080 C C . GLN A 1 133 ? -11.870 0.460 24.392 1.00 60.69 133 GLN A C 1
ATOM 1082 O O . GLN A 1 133 ? -11.807 -0.558 25.081 1.00 60.69 133 GLN A O 1
ATOM 1087 N N . GLN A 1 134 ? -11.385 1.645 24.773 1.00 52.03 134 GLN A N 1
ATOM 1088 C CA . GLN A 1 134 ? -11.267 2.014 26.184 1.00 52.03 134 GLN A CA 1
ATOM 1089 C C . GLN A 1 134 ? -12.665 2.231 26.747 1.00 52.03 134 GLN A C 1
ATOM 1091 O O . GLN A 1 134 ? -13.490 2.820 26.008 1.00 52.03 134 GLN A O 1
#

Sequence (134 aa):
MKRNFGFGCMRLPIKGAEADYDEFTRMVDMYMDAGFNYFDTARVFLEGQSETAVRDCIDGCPKHISIPDLFSFLNAMEIHHSHNSKYYYDEVYTKRNGKASDCIKCGRRERSCPQHLHIRELLQKVAAEFEKQQ

Secondary structure (DSSP, 8-state):
------EE-SS--EETTEE-HHHHHHHHHHHHHTT---EE--TTGGGGHHHHHHHHHHH--TT---HHHHHHHHHHHHHH--TTHHHIIIIIISSSS--GGG-----HHHHH-TT---HHHHHHHHHHHHSS--

pLDDT: mean 86.91, std 7.95, range [52.03, 96.38]

Radius of gyration: 17.06 Å; chains: 1; bounding box: 31×34×46 Å